Protein AF-A0A4P5W343-F1 (afdb_monomer)

Solvent-accessible surface area (backbone atoms only — not comparable to full-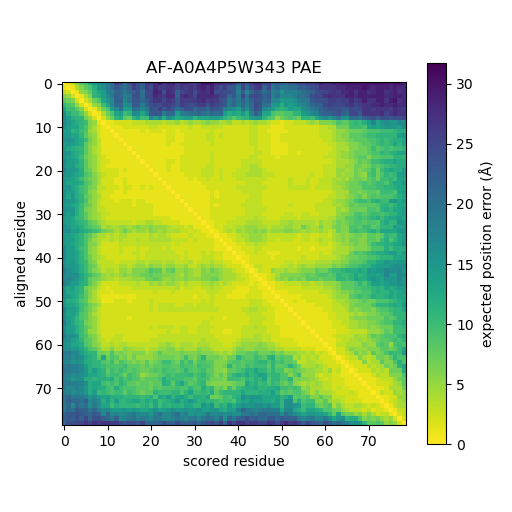atom values): 4830 Å² total; per-residue (Å²): 135,87,87,84,77,83,82,74,65,60,29,46,62,62,57,46,16,59,75,69,72,46,59,51,69,56,52,52,48,24,71,74,66,56,83,48,88,69,76,66,45,74,81,48,100,89,42,60,31,25,51,55,67,58,47,54,51,50,53,52,54,54,50,50,52,52,51,50,54,50,52,52,56,52,61,65,72,78,111

Nearest PDB structures (foldseek):
  3d71-assembly1_A-2  TM=6.527E-01  e=8.125E-01  Bacillus subtilis
  3d6y-assembly1_A  TM=6.506E-01  e=1.593E+00  Bacillus subtilis
  3iao-assembly1_A-2  TM=6.376E-01  e=2.231E+00  Bacillus subtilis
  6kta-assembly1_A  TM=4.832E-01  e=2.085E+00  Halalkalibacterium halodurans C-125
  3tqn-assembly2_B  TM=3.560E-01  e=8.577E+00  Coxiella burnetii

Foldseek 3Di:
DDDDDDDQPFDFLVRLCVVVVHDSVVSVCCVVVVPDDADWDDPDPPGITHRPVSNVVVVVVVVVVVVVVVVVVVVVVVD

Secondary structure (DSSP, 8-state):
----S----EE-HHHHHHHTTS-HHHHHHHHHH-SS----EE-SSS-EEEEHHHHHHHHHHHHHHHHHHHHHHHHHH--

pLDDT: mean 83.84, std 13.35, range [41.53, 96.38]

Mean predicted aligned error: 7.66 Å

Structure (mmCIF, N/CA/C/O backbone):
data_AF-A0A4P5W343-F1
#
_entry.id   AF-A0A4P5W343-F1
#
loop_
_atom_site.group_PDB
_atom_site.id
_atom_site.type_symbol
_atom_site.label_atom_id
_atom_site.label_alt_id
_atom_site.label_comp_id
_atom_site.label_asym_id
_atom_site.label_entity_id
_atom_site.label_seq_id
_atom_site.pdbx_PDB_ins_code
_atom_site.Cartn_x
_atom_site.Cartn_y
_atom_site.Cartn_z
_atom_site.occupancy
_atom_site.B_iso_or_equiv
_atom_site.auth_seq_id
_atom_site.auth_comp_id
_atom_site.auth_asym_id
_atom_site.auth_atom_id
_atom_site.pdbx_PDB_model_num
ATOM 1 N N . MET A 1 1 ? 8.928 -23.080 8.048 1.00 41.53 1 MET A N 1
ATOM 2 C CA . MET A 1 1 ? 9.644 -22.143 8.937 1.00 41.53 1 MET A CA 1
ATOM 3 C C . MET A 1 1 ? 8.597 -21.323 9.677 1.00 41.53 1 MET A C 1
ATOM 5 O O . MET A 1 1 ? 7.881 -20.606 8.988 1.00 41.53 1 MET A O 1
ATOM 9 N N . PRO A 1 2 ? 8.403 -21.460 11.000 1.00 51.22 2 PRO A N 1
ATOM 10 C CA . PRO A 1 2 ? 7.508 -20.568 11.722 1.00 51.22 2 PRO A CA 1
ATOM 11 C C . PRO A 1 2 ? 8.297 -19.332 12.174 1.00 51.22 2 PRO A C 1
ATOM 13 O O . PRO A 1 2 ? 9.290 -19.449 12.887 1.00 51.22 2 PRO A O 1
ATOM 16 N N . HIS A 1 3 ? 7.872 -18.154 11.723 1.00 55.44 3 HIS A N 1
ATOM 17 C CA . HIS A 1 3 ? 8.345 -16.867 12.225 1.00 55.44 3 HIS A CA 1
ATOM 18 C C . HIS A 1 3 ? 7.337 -16.388 13.271 1.00 55.44 3 HIS A C 1
ATOM 20 O O . HIS A 1 3 ? 6.433 -15.624 12.949 1.00 55.44 3 HIS A O 1
ATOM 26 N N . ASP A 1 4 ? 7.452 -16.878 14.504 1.00 65.12 4 ASP A N 1
ATOM 27 C CA . ASP A 1 4 ? 6.694 -16.328 15.628 1.00 65.12 4 ASP A CA 1
ATOM 28 C C . ASP A 1 4 ? 7.629 -15.481 16.482 1.00 65.12 4 ASP A C 1
ATOM 30 O O . ASP A 1 4 ? 8.389 -16.010 17.291 1.00 65.12 4 ASP A O 1
ATOM 34 N N . THR A 1 5 ? 7.660 -14.167 16.247 1.00 53.44 5 THR A N 1
ATOM 35 C CA . THR A 1 5 ? 8.238 -13.222 17.212 1.00 53.44 5 THR A CA 1
ATOM 36 C C . THR A 1 5 ? 7.658 -11.820 16.977 1.00 53.44 5 THR A C 1
ATOM 38 O O . THR A 1 5 ? 8.137 -11.073 16.132 1.00 53.44 5 THR A O 1
ATOM 41 N N . PHE A 1 6 ? 6.599 -11.484 17.724 1.00 48.97 6 PHE A N 1
ATOM 42 C CA . PHE A 1 6 ? 6.042 -10.131 17.915 1.00 48.97 6 PHE A CA 1
ATOM 43 C C . PHE A 1 6 ? 5.671 -9.356 16.631 1.00 48.97 6 PHE A C 1
ATOM 45 O O . PHE A 1 6 ? 6.325 -8.401 16.213 1.00 48.97 6 PHE A O 1
ATOM 52 N N . VAL A 1 7 ? 4.554 -9.768 16.028 1.00 52.16 7 VAL A N 1
ATOM 53 C CA . VAL A 1 7 ? 4.037 -9.299 14.734 1.00 52.16 7 VAL A CA 1
ATOM 54 C C . VAL A 1 7 ? 3.316 -7.948 14.861 1.00 52.16 7 VAL A C 1
ATOM 56 O O . VAL A 1 7 ? 2.101 -7.885 15.041 1.00 52.16 7 VAL A O 1
ATOM 59 N N . LEU A 1 8 ? 4.041 -6.841 14.716 1.00 60.28 8 LEU A N 1
ATOM 60 C CA . LEU A 1 8 ? 3.445 -5.656 14.090 1.00 60.28 8 LEU A CA 1
ATOM 61 C C . LEU A 1 8 ? 3.347 -5.992 12.590 1.00 60.28 8 LEU A C 1
ATOM 63 O O . LEU A 1 8 ? 4.395 -6.252 11.997 1.00 60.28 8 LEU A O 1
ATOM 67 N N . PRO A 1 9 ? 2.146 -6.099 11.982 1.00 76.06 9 PRO A N 1
ATOM 68 C CA . PRO A 1 9 ? 1.965 -6.698 10.658 1.00 76.06 9 PRO A CA 1
ATOM 69 C C . PRO A 1 9 ? 2.390 -5.713 9.566 1.00 76.06 9 PRO A C 1
ATOM 71 O O . PRO A 1 9 ? 1.564 -5.135 8.859 1.00 76.06 9 PRO A O 1
ATOM 74 N N . LEU A 1 10 ? 3.699 -5.485 9.481 1.00 89.44 10 LEU A N 1
ATOM 75 C CA . LEU A 1 10 ? 4.327 -4.720 8.426 1.00 89.44 10 LEU A CA 1
ATOM 76 C C . LEU A 1 10 ? 4.329 -5.560 7.158 1.00 89.44 10 LEU A C 1
ATOM 78 O O . LEU A 1 10 ? 5.226 -6.378 6.925 1.00 89.44 10 LEU A O 1
ATOM 82 N N . LEU A 1 11 ? 3.312 -5.317 6.348 1.00 92.69 11 LEU A N 1
ATOM 83 C CA . LEU A 1 11 ? 3.105 -5.983 5.085 1.00 92.69 11 LEU A CA 1
ATOM 84 C C . LEU A 1 11 ? 4.263 -5.669 4.148 1.00 92.69 11 LEU A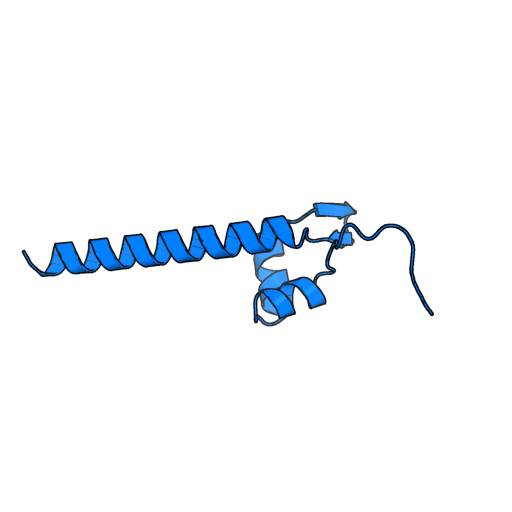 C 1
ATOM 86 O O . LEU A 1 11 ? 4.769 -4.537 4.097 1.00 92.69 11 LEU A O 1
ATOM 90 N N . ASP A 1 12 ? 4.692 -6.676 3.405 1.00 93.56 12 ASP A N 1
ATOM 91 C CA . ASP A 1 12 ? 5.448 -6.418 2.195 1.00 93.56 12 ASP A CA 1
ATOM 92 C C . ASP A 1 12 ? 4.535 -5.850 1.097 1.00 93.56 12 ASP A C 1
ATOM 94 O O . ASP A 1 12 ? 3.342 -5.585 1.274 1.00 93.56 12 ASP A O 1
ATOM 98 N N . ALA A 1 13 ? 5.138 -5.557 -0.043 1.00 93.06 13 ALA A N 1
ATOM 99 C CA . ALA A 1 13 ? 4.451 -4.850 -1.097 1.00 93.06 13 ALA A CA 1
ATOM 100 C C . ALA A 1 13 ? 3.500 -5.748 -1.915 1.00 93.06 13 ALA A C 1
ATOM 102 O O . ALA A 1 13 ? 2.555 -5.231 -2.511 1.00 93.06 13 ALA A O 1
ATOM 103 N N . ASP A 1 14 ? 3.695 -7.068 -1.918 1.00 94.12 14 ASP A N 1
ATOM 104 C CA . ASP A 1 14 ? 2.751 -8.024 -2.503 1.00 94.12 14 ASP A CA 1
ATOM 105 C C . ASP A 1 14 ? 1.531 -8.191 -1.594 1.00 94.12 14 ASP A C 1
ATOM 107 O O . ASP A 1 14 ? 0.394 -8.099 -2.060 1.00 94.12 14 ASP A O 1
ATOM 111 N N . GLU A 1 15 ? 1.749 -8.303 -0.285 1.00 94.50 15 GLU A N 1
ATOM 112 C CA . GLU A 1 15 ? 0.674 -8.329 0.709 1.00 94.50 15 GLU A CA 1
ATOM 113 C C . GLU A 1 15 ? -0.155 -7.033 0.703 1.00 94.50 15 GLU A C 1
ATOM 115 O O . GLU A 1 15 ? -1.389 -7.072 0.736 1.00 94.50 15 GLU A O 1
ATOM 120 N N . ALA A 1 16 ? 0.498 -5.870 0.608 1.00 94.12 16 ALA A N 1
ATOM 121 C CA . ALA A 1 16 ? -0.182 -4.582 0.495 1.00 94.12 16 ALA A CA 1
ATOM 122 C C . ALA A 1 16 ? -0.966 -4.449 -0.822 1.00 94.12 16 ALA A C 1
ATOM 124 O O . ALA A 1 16 ? -2.086 -3.937 -0.826 1.00 94.12 16 ALA A O 1
ATOM 125 N N . ALA A 1 17 ? -0.420 -4.932 -1.942 1.00 95.19 17 ALA A N 1
ATOM 126 C CA . ALA A 1 17 ? -1.122 -4.928 -3.225 1.00 95.19 17 ALA A CA 1
ATOM 127 C C . ALA A 1 17 ? -2.358 -5.842 -3.201 1.00 95.19 17 ALA A C 1
ATOM 129 O O . ALA A 1 17 ? -3.426 -5.438 -3.666 1.00 95.19 17 ALA A O 1
ATOM 130 N N . ALA A 1 18 ? -2.242 -7.027 -2.594 1.00 94.75 18 ALA A N 1
ATOM 131 C CA . ALA A 1 18 ? -3.355 -7.952 -2.401 1.00 94.75 18 ALA A CA 1
ATOM 132 C C . ALA A 1 18 ? -4.452 -7.347 -1.514 1.00 94.75 18 ALA A C 1
ATOM 134 O O . ALA A 1 18 ? -5.632 -7.415 -1.853 1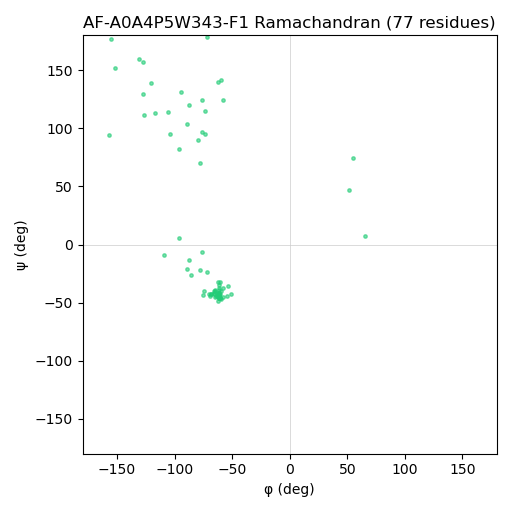.00 94.75 18 ALA A O 1
ATOM 135 N N . LEU A 1 19 ? -4.068 -6.685 -0.420 1.00 92.12 19 LEU A N 1
ATOM 136 C CA . LEU 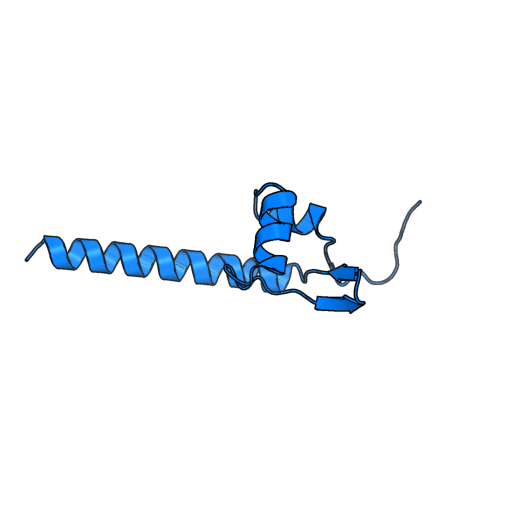A 1 19 ? -4.985 -5.959 0.460 1.00 92.12 19 LEU A CA 1
ATOM 137 C C . LEU A 1 19 ? -5.764 -4.878 -0.291 1.00 92.12 19 LEU A C 1
ATOM 139 O O . LEU A 1 19 ? -6.977 -4.757 -0.126 1.00 92.12 19 LEU A O 1
ATOM 143 N N . LEU A 1 20 ? -5.067 -4.101 -1.118 1.00 91.38 20 LEU A N 1
ATOM 144 C CA . LEU A 1 20 ? -5.653 -3.041 -1.934 1.00 91.38 20 LEU A CA 1
ATOM 145 C C . LEU A 1 20 ? -6.407 -3.571 -3.162 1.00 91.38 20 LEU A C 1
ATOM 147 O O . LEU A 1 20 ? -7.051 -2.786 -3.858 1.00 91.38 20 LEU A O 1
ATOM 151 N N . ASN A 1 21 ? -6.339 -4.879 -3.419 1.00 93.31 21 ASN A N 1
ATOM 152 C CA . ASN A 1 21 ? -6.877 -5.547 -4.597 1.00 93.31 21 ASN A CA 1
ATOM 153 C C . ASN A 1 21 ? -6.431 -4.883 -5.915 1.00 93.31 21 ASN A C 1
ATOM 155 O O . ASN A 1 21 ? -7.237 -4.612 -6.807 1.00 93.31 21 ASN A O 1
ATOM 159 N N . ILE A 1 22 ? -5.132 -4.588 -6.021 1.00 94.19 22 ILE A N 1
ATOM 160 C CA . ILE A 1 22 ? -4.504 -4.022 -7.222 1.00 94.19 22 ILE A CA 1
ATOM 161 C C . ILE A 1 22 ? -3.298 -4.864 -7.653 1.00 94.19 22 ILE A C 1
ATOM 163 O O . ILE A 1 22 ? -2.682 -5.533 -6.824 1.00 94.19 22 ILE A O 1
ATOM 167 N N . PRO A 1 23 ? -2.890 -4.803 -8.932 1.00 96.38 23 PRO A N 1
ATOM 168 C CA . PRO A 1 23 ? -1.637 -5.410 -9.359 1.00 96.38 23 PRO A CA 1
ATOM 169 C C . PRO A 1 23 ? -0.434 -4.808 -8.620 1.00 96.38 23 PRO A C 1
ATOM 171 O O . PRO A 1 23 ? -0.338 -3.587 -8.460 1.00 96.38 23 PRO A O 1
ATOM 174 N N . ARG A 1 24 ? 0.545 -5.647 -8.263 1.00 95.31 24 ARG A N 1
ATOM 175 C CA . ARG A 1 24 ? 1.808 -5.225 -7.628 1.00 95.31 24 ARG A CA 1
ATOM 176 C C . ARG A 1 24 ? 2.507 -4.092 -8.388 1.00 95.31 24 ARG A C 1
ATOM 178 O O . ARG A 1 24 ? 2.932 -3.112 -7.780 1.00 95.31 24 ARG A O 1
ATOM 185 N N . ALA A 1 25 ? 2.537 -4.186 -9.719 1.00 95.44 25 ALA A N 1
ATOM 186 C CA . ALA A 1 25 ? 3.119 -3.173 -10.600 1.00 95.44 25 ALA A CA 1
ATOM 187 C C . ALA A 1 25 ? 2.407 -1.809 -10.512 1.00 95.44 25 ALA A C 1
ATOM 189 O O . ALA A 1 25 ? 3.035 -0.761 -10.658 1.00 95.44 25 ALA A O 1
ATOM 190 N N . THR A 1 26 ? 1.097 -1.802 -10.251 1.00 94.81 26 THR A N 1
ATOM 191 C CA . THR A 1 26 ? 0.338 -0.566 -10.025 1.00 94.81 26 THR A CA 1
ATOM 192 C C . THR A 1 26 ? 0.765 0.092 -8.719 1.00 94.81 26 THR A C 1
ATOM 194 O O . THR A 1 26 ? 0.990 1.301 -8.705 1.00 94.81 26 THR A O 1
ATOM 197 N N . LEU A 1 27 ? 0.947 -0.697 -7.654 1.00 94.44 27 LEU A N 1
ATOM 198 C CA . LEU A 1 27 ? 1.465 -0.190 -6.384 1.00 94.44 27 LEU A CA 1
ATOM 199 C C . LEU A 1 27 ? 2.880 0.389 -6.549 1.00 94.44 27 LEU A C 1
ATOM 201 O O . LEU A 1 27 ? 3.135 1.497 -6.085 1.00 94.44 27 LEU A O 1
ATOM 205 N N . ASP A 1 28 ? 3.774 -0.290 -7.274 1.00 93.50 28 ASP A N 1
ATOM 206 C CA . ASP A 1 28 ? 5.116 0.242 -7.565 1.00 93.50 28 ASP A CA 1
ATOM 207 C C . ASP A 1 28 ? 5.068 1.557 -8.344 1.00 93.50 28 ASP A C 1
ATOM 209 O O . ASP A 1 28 ? 5.779 2.506 -8.011 1.00 93.50 28 ASP A O 1
ATOM 213 N N . SER A 1 29 ? 4.197 1.653 -9.352 1.00 95.06 29 SER A N 1
ATOM 214 C CA . SER A 1 29 ? 4.005 2.895 -10.102 1.00 95.06 29 SER A CA 1
ATOM 215 C C . SER A 1 29 ? 3.514 4.027 -9.199 1.00 95.06 29 SER A C 1
ATOM 217 O O . SER A 1 29 ? 3.977 5.160 -9.335 1.00 95.06 29 SER A O 1
ATOM 219 N N . TRP A 1 30 ? 2.623 3.753 -8.244 1.00 93.75 30 TRP A N 1
ATOM 220 C CA . TRP A 1 30 ? 2.167 4.759 -7.282 1.00 93.75 30 TRP A CA 1
ATOM 221 C C . TRP A 1 30 ? 3.297 5.250 -6.378 1.00 93.75 30 TRP A C 1
ATOM 223 O O . TRP A 1 30 ? 3.448 6.461 -6.224 1.00 93.75 30 TRP A O 1
ATOM 233 N N . LEU A 1 31 ? 4.125 4.340 -5.859 1.00 92.38 31 LEU A N 1
ATOM 234 C CA . LEU A 1 31 ? 5.285 4.688 -5.032 1.00 92.38 31 LEU A CA 1
ATOM 235 C C . LEU A 1 31 ? 6.338 5.481 -5.817 1.00 92.38 31 LEU A C 1
ATOM 237 O O . LEU A 1 31 ? 6.912 6.429 -5.289 1.00 92.38 31 LEU A O 1
ATOM 241 N N . ALA A 1 32 ? 6.581 5.117 -7.078 1.00 91.75 32 ALA A N 1
ATOM 242 C CA . ALA A 1 32 ? 7.579 5.769 -7.921 1.00 91.75 32 ALA A CA 1
ATOM 243 C C . ALA A 1 32 ? 7.130 7.152 -8.417 1.00 91.75 32 ALA A C 1
ATOM 245 O O . ALA A 1 32 ? 7.932 8.080 -8.482 1.00 91.75 32 ALA A O 1
ATOM 246 N N . THR A 1 33 ? 5.854 7.295 -8.790 1.00 92.56 33 THR A N 1
ATOM 247 C CA . THR A 1 33 ? 5.321 8.540 -9.372 1.00 92.56 33 THR A CA 1
ATOM 248 C C . THR A 1 33 ? 4.803 9.520 -8.328 1.00 92.56 33 THR A C 1
ATOM 250 O O . THR A 1 33 ? 4.622 10.695 -8.638 1.00 92.56 33 THR A O 1
ATOM 253 N N . GLY A 1 34 ? 4.476 9.048 -7.122 1.00 88.25 34 GLY A N 1
ATOM 254 C CA . GLY A 1 34 ? 3.811 9.851 -6.097 1.00 88.25 34 GLY A CA 1
ATOM 255 C C . GLY A 1 34 ? 2.387 10.283 -6.470 1.00 88.25 34 GLY A C 1
ATOM 256 O O . GLY A 1 34 ? 1.771 11.054 -5.738 1.00 88.25 34 GLY A O 1
ATOM 257 N N . ARG A 1 35 ? 1.828 9.785 -7.586 1.00 84.56 35 ARG A N 1
ATOM 258 C CA . ARG A 1 35 ? 0.475 10.140 -8.054 1.00 84.56 35 ARG A CA 1
ATOM 259 C C . ARG A 1 35 ? -0.599 9.766 -7.034 1.00 84.56 35 ARG A C 1
ATOM 261 O O . ARG A 1 35 ? -1.638 10.418 -6.941 1.00 84.56 35 ARG A O 1
ATOM 268 N N . VAL A 1 36 ? -0.356 8.694 -6.289 1.00 88.81 36 VAL A N 1
ATOM 269 C CA . VAL A 1 36 ? -1.201 8.230 -5.196 1.00 88.81 36 VAL A CA 1
ATOM 270 C C . VAL A 1 36 ? -0.318 8.083 -3.967 1.00 88.81 36 VAL A C 1
ATOM 272 O O . VAL A 1 36 ? 0.540 7.208 -3.914 1.00 88.81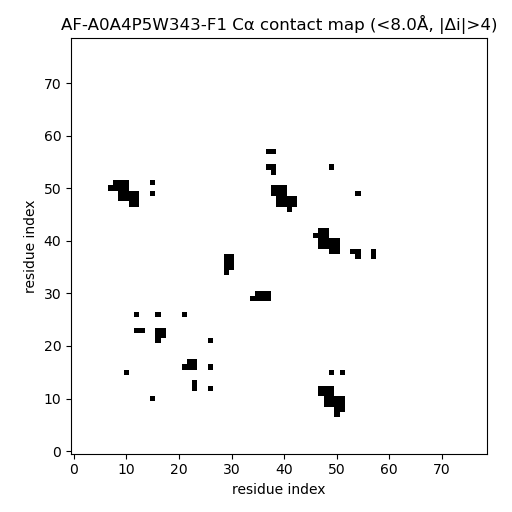 36 VAL A O 1
ATOM 275 N N . LEU A 1 37 ? -0.538 8.950 -2.981 1.00 89.00 37 LEU A N 1
ATOM 276 C CA . LEU A 1 37 ? 0.152 8.883 -1.698 1.00 89.00 37 LEU A CA 1
ATOM 277 C C . LEU A 1 37 ? -0.447 7.746 -0.867 1.00 89.00 37 LEU A C 1
ATOM 279 O O . LEU A 1 37 ? -1.509 7.914 -0.264 1.00 89.00 37 LEU A O 1
ATOM 283 N N . VAL A 1 38 ? 0.213 6.590 -0.905 1.00 91.88 38 VAL A N 1
ATOM 284 C CA . VAL A 1 38 ? -0.083 5.429 -0.057 1.00 91.88 38 VAL A CA 1
ATOM 285 C C . VAL A 1 38 ? 0.824 5.482 1.180 1.00 91.88 38 VAL A C 1
ATOM 287 O O . VAL A 1 38 ? 2.035 5.675 1.007 1.00 91.88 38 VAL A O 1
ATOM 290 N N . PRO A 1 39 ? 0.287 5.313 2.405 1.00 92.88 39 PRO A N 1
ATOM 291 C CA . PRO A 1 39 ? 1.091 5.230 3.622 1.00 92.88 39 PRO A CA 1
ATOM 292 C C . PRO A 1 39 ? 2.087 4.079 3.522 1.00 92.88 39 PRO A C 1
ATOM 294 O O . PRO A 1 39 ? 1.696 2.946 3.254 1.00 92.88 39 PRO A O 1
ATOM 297 N N . HIS A 1 40 ? 3.374 4.367 3.690 1.00 93.50 40 HIS A N 1
ATOM 298 C CA . HIS A 1 40 ? 4.426 3.361 3.629 1.00 93.50 40 HIS A CA 1
ATOM 299 C C . HIS A 1 40 ? 5.615 3.766 4.495 1.00 93.50 40 HIS A C 1
ATOM 301 O O . HIS A 1 40 ? 5.920 4.944 4.672 1.00 93.50 40 HIS A O 1
ATOM 307 N N . LEU A 1 41 ? 6.329 2.760 4.983 1.00 91.62 41 LEU A N 1
ATOM 308 C CA . LEU A 1 41 ? 7.554 2.891 5.749 1.00 91.62 41 LEU A CA 1
ATOM 309 C C . LEU A 1 41 ? 8.727 2.491 4.869 1.00 91.62 41 LEU A C 1
ATOM 311 O O . LEU A 1 41 ? 8.886 1.330 4.482 1.00 91.62 41 LEU A O 1
ATOM 315 N N . ARG A 1 42 ? 9.581 3.462 4.558 1.00 90.38 42 ARG A N 1
ATOM 316 C CA . ARG A 1 42 ? 10.824 3.203 3.840 1.00 90.38 42 ARG A CA 1
ATOM 317 C C . ARG A 1 42 ? 11.934 2.900 4.840 1.00 90.38 42 ARG A C 1
ATOM 319 O O . ARG A 1 42 ? 12.469 3.802 5.470 1.00 90.38 42 ARG A O 1
ATOM 326 N N . LEU A 1 43 ? 12.283 1.622 4.963 1.00 88.12 43 LEU A N 1
ATOM 327 C CA . LEU A 1 43 ? 13.341 1.152 5.865 1.00 88.12 43 LEU A CA 1
ATOM 328 C C . LEU A 1 43 ? 14.729 1.230 5.214 1.00 88.12 43 LEU A C 1
ATOM 330 O O . LEU A 1 43 ? 15.742 1.330 5.896 1.00 88.12 43 LEU A O 1
ATOM 334 N N . SER A 1 44 ? 14.787 1.166 3.881 1.00 88.62 44 SER A N 1
ATOM 335 C CA . SER A 1 44 ? 16.017 1.320 3.100 1.00 88.62 44 SER A CA 1
ATOM 336 C C . SER A 1 44 ? 15.700 1.791 1.678 1.00 88.62 44 SER A C 1
ATOM 338 O O . SER A 1 44 ? 14.541 1.894 1.274 1.00 88.62 44 SER A O 1
ATOM 340 N N . ALA A 1 45 ? 16.734 2.029 0.870 1.00 83.62 45 ALA A N 1
ATOM 341 C CA . ALA A 1 45 ? 16.584 2.355 -0.543 1.00 83.62 45 ALA A CA 1
ATOM 342 C C . ALA A 1 45 ? 15.743 1.311 -1.303 1.00 83.62 45 ALA A C 1
ATOM 344 O O . ALA A 1 45 ? 14.974 1.704 -2.178 1.00 83.62 45 ALA A O 1
ATOM 345 N N . LYS A 1 46 ? 15.868 0.025 -0.932 1.00 84.50 46 LYS A N 1
ATOM 346 C CA . LYS A 1 46 ? 15.214 -1.133 -1.575 1.00 84.50 46 LYS A CA 1
ATOM 347 C C . LYS A 1 46 ? 14.102 -1.784 -0.747 1.00 84.50 46 LYS A C 1
ATOM 349 O O . LYS A 1 46 ? 13.414 -2.661 -1.257 1.00 84.50 46 LYS A O 1
ATOM 354 N N . THR A 1 47 ? 13.939 -1.387 0.514 1.00 88.12 47 THR A N 1
ATOM 355 C CA . THR A 1 47 ? 13.016 -2.053 1.441 1.00 88.12 47 THR A CA 1
ATOM 356 C C . THR A 1 47 ? 11.930 -1.084 1.862 1.00 88.12 47 THR A C 1
ATOM 358 O O . THR A 1 47 ? 12.196 -0.108 2.567 1.00 88.12 47 THR A O 1
ATOM 361 N N . ILE A 1 48 ? 10.709 -1.386 1.434 1.00 92.31 48 ILE A N 1
ATOM 362 C CA . ILE A 1 48 ? 9.491 -0.658 1.779 1.00 92.31 48 ILE A CA 1
ATOM 363 C C . ILE A 1 48 ? 8.550 -1.639 2.472 1.00 92.31 48 ILE A C 1
ATOM 365 O O . ILE A 1 48 ? 8.464 -2.804 2.081 1.00 92.31 48 ILE A O 1
ATOM 369 N N . ARG A 1 49 ? 7.885 -1.170 3.523 1.00 94.12 49 ARG A N 1
ATOM 370 C CA . ARG A 1 49 ? 6.894 -1.916 4.295 1.00 94.12 49 ARG A CA 1
ATOM 371 C C . ARG A 1 49 ? 5.640 -1.082 4.482 1.00 94.12 49 ARG A C 1
ATOM 373 O O . ARG A 1 49 ? 5.698 0.141 4.385 1.00 94.12 49 ARG A O 1
ATOM 380 N N . PHE A 1 50 ? 4.528 -1.737 4.773 1.00 94.06 50 PHE A N 1
ATOM 381 C CA . PHE A 1 50 ? 3.245 -1.075 4.959 1.00 94.06 50 PHE A CA 1
ATOM 382 C C . PHE A 1 50 ? 2.631 -1.490 6.280 1.00 94.06 50 PHE A C 1
ATOM 384 O O . PHE A 1 50 ? 2.510 -2.678 6.560 1.00 94.06 50 PHE A O 1
ATOM 391 N N . ASP A 1 51 ? 2.205 -0.522 7.078 1.00 92.25 51 ASP A N 1
ATOM 392 C CA . ASP A 1 51 ? 1.389 -0.840 8.236 1.00 92.25 51 ASP A CA 1
ATOM 393 C C . ASP A 1 51 ? -0.044 -1.153 7.784 1.00 92.25 51 ASP A C 1
ATOM 395 O O . ASP A 1 51 ? -0.702 -0.356 7.106 1.00 92.25 51 ASP A O 1
ATOM 399 N N . ARG A 1 52 ? -0.533 -2.341 8.154 1.00 91.69 52 ARG A N 1
ATOM 400 C CA . ARG A 1 52 ? -1.893 -2.790 7.833 1.00 91.69 52 ARG A CA 1
ATOM 401 C C . ARG A 1 52 ? -2.955 -1.789 8.295 1.00 91.69 52 A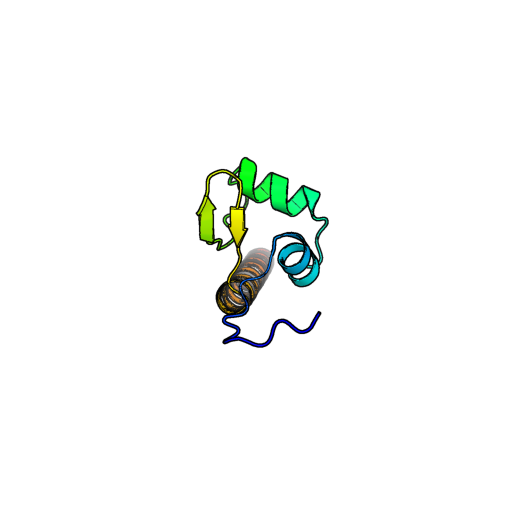RG A C 1
ATOM 403 O O . ARG A 1 52 ? -3.893 -1.519 7.550 1.00 91.69 52 ARG A O 1
ATOM 410 N N . ARG A 1 53 ? -2.832 -1.263 9.518 1.00 90.69 53 ARG A N 1
ATOM 411 C CA . ARG A 1 53 ? -3.842 -0.387 10.126 1.00 90.69 53 ARG A CA 1
ATOM 412 C C . ARG A 1 53 ? -3.868 0.962 9.425 1.00 90.69 53 ARG A C 1
ATOM 414 O O . ARG A 1 53 ? -4.953 1.462 9.145 1.00 90.69 53 ARG A O 1
ATOM 421 N N . GLU A 1 54 ? -2.704 1.521 9.108 1.00 92.00 54 GLU A N 1
ATOM 422 C CA . GLU A 1 54 ? -2.619 2.762 8.332 1.00 92.00 54 GLU A CA 1
ATOM 423 C C . GLU A 1 54 ? -3.225 2.595 6.936 1.00 92.00 54 GLU A C 1
ATOM 425 O O . GLU A 1 54 ? -3.985 3.456 6.491 1.00 92.00 54 GLU A O 1
ATOM 430 N N . LEU A 1 55 ? -2.964 1.465 6.267 1.00 92.25 55 LEU A N 1
ATOM 431 C CA . LEU A 1 55 ? -3.604 1.153 4.988 1.00 92.25 55 LEU A CA 1
ATOM 432 C C . LEU A 1 55 ? -5.128 1.050 5.114 1.00 92.25 55 LEU A C 1
ATOM 434 O O . LEU A 1 55 ? -5.844 1.636 4.303 1.00 92.25 55 LEU A O 1
ATOM 438 N N . ASP A 1 56 ? -5.643 0.353 6.129 1.00 91.56 56 ASP A N 1
ATOM 439 C CA . ASP A 1 56 ? -7.088 0.236 6.355 1.00 91.56 56 ASP A CA 1
ATOM 440 C C . ASP A 1 56 ? -7.742 1.607 6.621 1.00 91.56 56 ASP A C 1
ATOM 442 O O . ASP A 1 56 ? -8.822 1.891 6.092 1.00 91.56 56 ASP A O 1
ATOM 446 N N . VAL A 1 57 ? -7.098 2.478 7.407 1.00 92.31 57 VAL A N 1
ATOM 447 C CA . VAL A 1 57 ? -7.563 3.858 7.646 1.00 92.31 57 VAL A CA 1
ATOM 448 C C . VAL A 1 57 ? -7.581 4.648 6.340 1.00 92.31 57 VAL A C 1
ATOM 450 O O . VAL A 1 57 ? -8.608 5.228 5.983 1.00 92.31 57 VAL A O 1
ATOM 453 N N . TRP A 1 58 ? -6.495 4.593 5.576 1.00 93.00 58 TRP A N 1
ATOM 454 C CA . TRP A 1 58 ? -6.373 5.293 4.302 1.00 93.00 58 TRP A CA 1
ATOM 455 C C . TRP A 1 58 ? -7.442 4.873 3.281 1.00 93.00 58 TRP A C 1
ATOM 457 O O . TRP A 1 58 ? -8.023 5.724 2.602 1.00 93.00 58 TRP A O 1
ATOM 467 N N . ILE A 1 59 ? -7.770 3.577 3.197 1.00 91.25 59 ILE A N 1
ATOM 468 C CA . ILE A 1 59 ? -8.858 3.076 2.335 1.00 91.25 59 ILE A CA 1
ATOM 469 C C . ILE A 1 59 ? -10.194 3.702 2.737 1.00 91.25 59 ILE A C 1
ATOM 471 O O . ILE A 1 59 ? -10.952 4.163 1.877 1.00 91.25 59 ILE A O 1
ATOM 475 N N . ARG A 1 60 ? -10.491 3.725 4.042 1.00 90.50 60 ARG A N 1
ATOM 476 C CA . ARG A 1 60 ? -11.745 4.282 4.569 1.00 90.50 60 ARG A CA 1
ATOM 477 C C . ARG A 1 60 ? -11.867 5.766 4.247 1.00 90.50 60 ARG A C 1
ATOM 479 O O . ARG A 1 60 ? -12.912 6.189 3.756 1.00 90.50 60 ARG A O 1
ATOM 486 N N . GLU A 1 61 ? -10.802 6.535 4.449 1.00 90.19 61 GLU A N 1
ATOM 487 C CA . GLU A 1 61 ? -10.775 7.970 4.152 1.00 90.19 61 GLU A CA 1
ATOM 488 C C . GLU A 1 61 ? -10.974 8.252 2.660 1.00 90.19 61 GLU A C 1
ATOM 490 O O . GLU A 1 61 ? -11.790 9.099 2.285 1.00 90.19 61 GLU A O 1
ATOM 495 N N . ARG A 1 62 ? -10.299 7.498 1.782 1.00 87.12 62 ARG A N 1
ATOM 496 C CA . ARG A 1 62 ? -10.478 7.644 0.331 1.00 87.12 62 ARG A CA 1
ATOM 497 C C . ARG A 1 62 ? -11.881 7.277 -0.135 1.00 87.12 62 ARG A C 1
ATOM 499 O O . ARG A 1 62 ? -12.430 7.960 -1.000 1.00 87.12 62 ARG A O 1
ATOM 506 N N . SER A 1 63 ? -12.469 6.233 0.440 1.00 82.06 63 SER A N 1
ATOM 507 C CA . SER A 1 63 ? -13.846 5.836 0.141 1.00 82.06 63 SER A CA 1
ATOM 508 C C . SER A 1 63 ? -14.856 6.897 0.599 1.00 82.06 63 SER A C 1
ATOM 510 O O . SER A 1 63 ? -15.764 7.269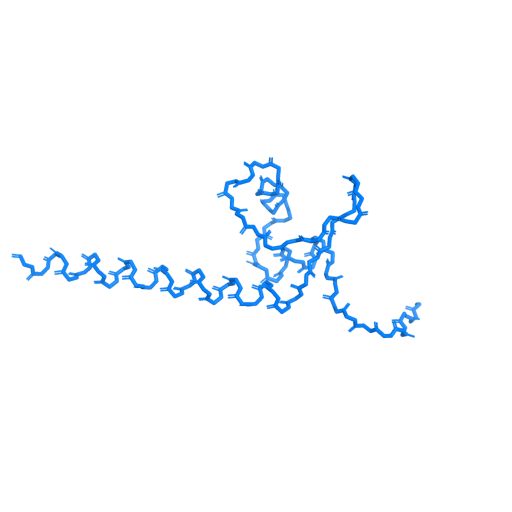 -0.154 1.00 82.06 63 SER A O 1
ATOM 512 N N .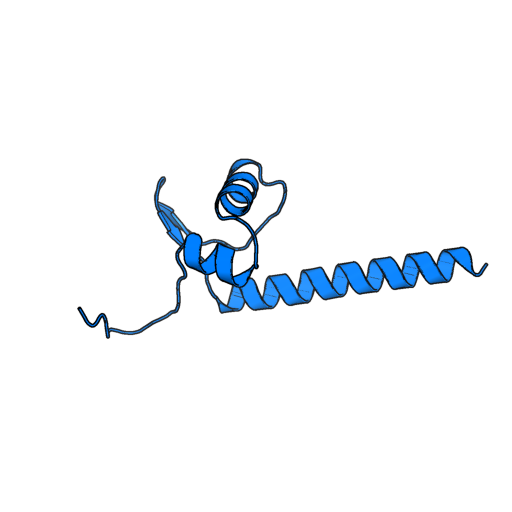 ALA A 1 64 ? -14.661 7.459 1.797 1.00 78.88 64 ALA A N 1
ATOM 513 C CA . ALA A 1 64 ? -15.488 8.542 2.322 1.00 78.88 64 ALA A CA 1
ATOM 514 C C . ALA A 1 64 ? -15.409 9.798 1.437 1.00 78.88 64 ALA A C 1
ATOM 516 O O . ALA A 1 64 ? -16.445 10.346 1.054 1.00 78.88 64 ALA A O 1
ATOM 517 N N . ALA A 1 65 ? -14.202 10.205 1.031 1.00 79.50 65 ALA A N 1
ATOM 518 C CA . ALA A 1 65 ? -13.998 11.341 0.134 1.00 79.50 65 ALA A CA 1
ATOM 519 C C . ALA A 1 65 ? -14.668 11.133 -1.237 1.00 79.50 65 ALA A C 1
ATOM 521 O O . ALA A 1 65 ? -15.344 12.031 -1.744 1.00 79.50 65 ALA A O 1
ATOM 522 N N . ALA A 1 66 ? -14.541 9.937 -1.826 1.00 78.06 66 ALA A N 1
ATOM 523 C CA . ALA A 1 66 ? -15.192 9.602 -3.094 1.00 78.06 66 ALA A CA 1
ATOM 524 C C . ALA A 1 66 ? -16.726 9.650 -2.985 1.00 78.06 66 ALA A C 1
ATOM 526 O O . ALA A 1 66 ? -17.404 10.182 -3.870 1.00 78.06 66 ALA A O 1
ATOM 527 N N . THR A 1 67 ? -17.270 9.139 -1.879 1.00 76.75 67 THR A N 1
ATOM 528 C CA . THR A 1 67 ? -18.712 9.152 -1.599 1.00 76.75 67 THR A CA 1
ATOM 529 C C . THR A 1 67 ? -19.236 10.579 -1.433 1.00 76.75 67 THR A C 1
ATOM 531 O O . THR A 1 67 ? -20.245 10.936 -2.046 1.00 76.75 67 THR A O 1
ATOM 534 N N . ALA A 1 68 ? -18.528 11.424 -0.677 1.00 73.44 68 ALA A N 1
ATOM 535 C CA . ALA A 1 68 ? -18.882 12.831 -0.489 1.00 73.44 68 ALA A CA 1
ATOM 536 C C . ALA A 1 68 ? -18.873 13.609 -1.816 1.00 73.44 68 ALA A C 1
ATOM 538 O O . ALA A 1 68 ? -19.845 14.294 -2.142 1.00 73.44 68 ALA A O 1
ATOM 539 N N . ALA A 1 69 ? -17.832 13.431 -2.635 1.00 78.00 69 ALA A N 1
ATOM 540 C CA . ALA A 1 69 ? -17.736 14.067 -3.948 1.00 78.00 69 ALA A CA 1
ATOM 541 C C . ALA A 1 69 ? -18.879 13.645 -4.893 1.00 78.00 69 ALA A C 1
ATOM 543 O O . ALA A 1 69 ? -19.391 14.454 -5.672 1.00 78.00 69 ALA A O 1
ATOM 544 N N . LEU A 1 70 ? -19.309 12.379 -4.838 1.00 73.50 70 LEU A N 1
ATOM 545 C CA . LEU A 1 70 ? -20.449 11.896 -5.617 1.00 73.50 70 LEU A CA 1
ATOM 546 C C . LEU A 1 70 ? -21.775 12.505 -5.138 1.00 73.50 70 LEU A C 1
ATOM 548 O O . LEU A 1 70 ? -22.599 12.888 -5.972 1.00 73.50 70 LEU A O 1
ATOM 552 N N . ALA A 1 71 ? -21.983 12.605 -3.822 1.00 77.94 71 ALA A N 1
ATOM 553 C CA . ALA A 1 71 ? -23.169 13.234 -3.244 1.00 77.94 71 ALA A CA 1
ATOM 554 C C . ALA A 1 71 ? -23.272 14.709 -3.659 1.00 77.94 71 ALA A C 1
ATOM 556 O O . ALA A 1 71 ? -24.312 15.140 -4.153 1.00 77.94 71 ALA A O 1
ATOM 557 N N . GLU A 1 72 ? -22.169 15.455 -3.574 1.00 74.31 72 GLU A N 1
ATOM 558 C CA . GLU A 1 72 ? -22.118 16.854 -4.001 1.00 74.31 72 GLU A CA 1
ATOM 559 C C . GLU A 1 72 ? -22.441 17.016 -5.495 1.00 74.31 72 GLU A C 1
ATOM 561 O O . GLU A 1 72 ? -23.263 17.852 -5.879 1.00 74.31 72 GLU A O 1
ATOM 566 N N . ARG A 1 73 ? -21.849 16.175 -6.354 1.00 74.19 73 ARG A N 1
ATOM 567 C CA . ARG A 1 73 ? -22.135 16.162 -7.798 1.00 74.19 73 ARG A CA 1
ATOM 568 C C . ARG A 1 73 ? -23.611 15.920 -8.104 1.00 74.19 73 ARG A C 1
ATOM 570 O O . ARG A 1 73 ? -24.136 16.513 -9.045 1.00 74.19 73 ARG A O 1
ATOM 577 N N . ARG A 1 74 ? -24.273 15.056 -7.331 1.00 73.75 74 ARG A N 1
ATOM 578 C CA . ARG A 1 74 ? -25.710 14.779 -7.470 1.00 73.75 74 ARG A CA 1
ATOM 579 C C . ARG A 1 74 ? -26.552 15.979 -7.041 1.00 73.75 74 ARG A C 1
ATOM 581 O O . ARG A 1 74 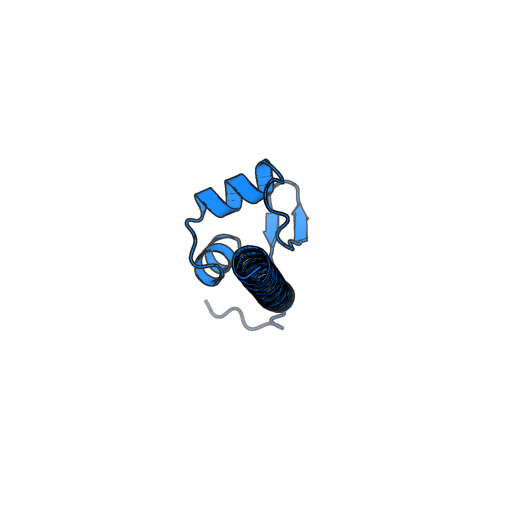? -27.435 16.373 -7.796 1.00 73.75 74 ARG A O 1
ATOM 588 N N . SER A 1 75 ? -26.223 16.615 -5.918 1.00 77.12 75 SER A N 1
ATOM 589 C CA . SER A 1 75 ? -26.919 17.820 -5.441 1.00 77.12 75 SER A CA 1
ATOM 590 C C . SER A 1 75 ? -26.813 18.996 -6.417 1.00 77.12 75 SER A C 1
ATOM 592 O O . SER A 1 75 ? -27.769 19.749 -6.573 1.00 77.12 75 SER A O 1
ATOM 594 N N . ARG A 1 76 ? -25.681 19.137 -7.123 1.00 70.88 76 ARG A N 1
ATOM 595 C CA . ARG A 1 76 ? -25.482 20.182 -8.146 1.00 70.88 76 ARG A CA 1
ATOM 596 C C . ARG A 1 76 ? -26.281 19.961 -9.437 1.00 70.88 76 ARG A C 1
ATOM 598 O O . ARG A 1 76 ? -26.506 20.925 -10.151 1.00 70.88 76 ARG A O 1
ATOM 605 N N . ARG A 1 77 ? -26.679 18.724 -9.759 1.00 65.75 77 ARG A N 1
ATOM 606 C CA . ARG A 1 77 ? -27.467 18.402 -10.969 1.00 65.75 77 ARG A CA 1
ATOM 607 C C . ARG A 1 77 ? -28.982 18.527 -10.781 1.00 65.75 77 ARG A C 1
ATOM 609 O O . ARG A 1 77 ? -29.700 18.472 -11.769 1.00 65.75 77 ARG A O 1
ATOM 616 N N . ALA A 1 78 ? -29.457 18.626 -9.540 1.00 64.25 78 ALA A N 1
ATOM 617 C CA . ALA A 1 78 ? -30.881 18.702 -9.201 1.00 64.25 78 ALA A CA 1
ATOM 618 C C . ALA A 1 78 ? -31.392 20.146 -8.994 1.00 64.25 78 ALA A C 1
ATOM 620 O O . ALA A 1 78 ? -32.530 20.335 -8.571 1.00 64.25 78 ALA A O 1
ATOM 621 N N . ARG A 1 79 ? -30.544 21.146 -9.260 1.00 54.06 79 ARG A N 1
ATOM 622 C CA . ARG A 1 79 ? -30.871 22.577 -9.326 1.00 54.06 79 ARG A CA 1
ATOM 623 C C . ARG A 1 79 ? -30.802 23.037 -10.770 1.00 54.06 79 ARG A C 1
ATOM 625 O O . ARG A 1 79 ? -31.585 23.949 -11.098 1.00 54.06 79 ARG A O 1
#

Sequence (79 aa):
MPHDTFVLPLLDADEAAALLNIPRATLDSWLATGRVLVPHLRLSAKTIRFDRRELDVWIRERSAAATAALAERRSRRAR

Radius of gyration: 16.53 Å; Cα contacts (8 Å, |Δi|>4): 58; chains: 1; bounding box: 48×45×29 Å